Protein AF-A0A7V3AD44-F1 (afdb_monomer)

Foldseek 3Di:
DDDDDDDDPDPPDPPDPPVDPPQPDADDDDLDADDLVDFDWHDDPQKIKTWDWFPPPDPQIEIEIFIDGNNHGDPPPADAQAWEQDSNGIWGAHDDPPDRGYYHGTHPDHDPVDDHDHHDYDDD

pLDDT: mean 78.06, std 18.63, range [37.81, 94.5]

Mean predicted aligned error: 12.61 Å

Solvent-accessible surface area (backbone atoms only — not comparable to full-atom values): 7853 Å² total; per-residue (Å²): 131,90,80,82,86,83,89,81,84,81,78,81,75,80,76,78,83,73,83,72,82,73,78,76,81,74,79,79,98,58,81,54,69,79,59,83,92,46,68,47,72,48,61,57,91,57,38,37,38,35,36,45,61,34,58,74,98,46,99,54,34,15,36,37,24,45,50,27,44,76,87,38,71,61,64,88,81,61,48,60,25,17,29,33,73,48,88,59,43,56,31,15,25,56,38,79,79,85,57,68,50,48,77,25,30,42,31,80,62,64,57,86,95,50,72,80,43,55,82,45,77,72,88,130

Secondary structure (DSSP, 8-state):
---------------------PPPP----S-----TTS-EEEEETTEEEEEEEESTTSTT-EEEEEEEETTEES-TTPPTT-EEEETTEEEEE----SSSSEEEEEESS--TTS---PEEPPP-

Nearest PDB structures (foldseek):
  5nq6-assembly1_A  TM=5.069E-01  e=5.305E+00  Escherichia coli K-12
  5a8d-assembly1_A  TM=4.145E-01  e=8.665E+00  Acetivibrio thermocellus
  5ltw-assembly2_H  TM=2.105E-01  e=6.780E+00  Homo sapiens
  3l1f-assembly1_A-2  TM=2.598E-01  e=9.213E+00  Bos taurus
  3l1e-assembly1_A-2  TM=2.956E-01  e=9.796E+00  Bos taurus

Sequence (124 aa):
MRCAMPVAFFLLSFALCAEEPTPAKADNDAETKIDLAKEGAYTSGQWVYTVKITAAGTKSAGVVGSLTFANEPVHPDAGVNDWVSTPWGKLYYMGQVNVPWGRHGWMPEPKKNRPEGRQLDAPK

Radius of gyration: 22.93 Å; Cα contacts (8 Å, |Δi|>4): 207; chains: 1; bounding box: 35×80×55 Å

Structure (mmCIF, N/CA/C/O backbone):
data_AF-A0A7V3AD44-F1
#
_entry.id   AF-A0A7V3AD44-F1
#
loop_
_atom_site.group_PDB
_atom_site.id
_atom_site.type_symbol
_atom_site.label_atom_id
_atom_site.label_alt_id
_atom_site.label_comp_id
_at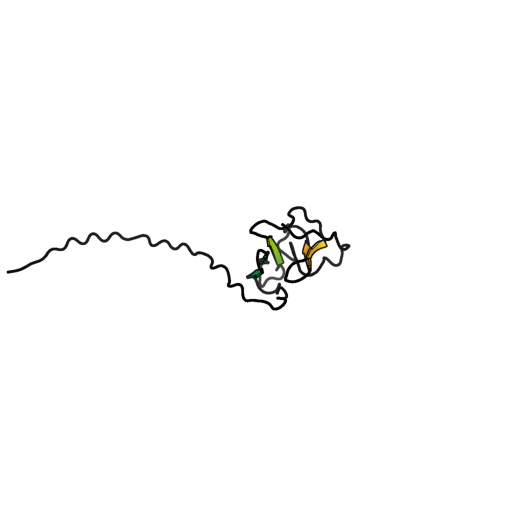om_site.label_as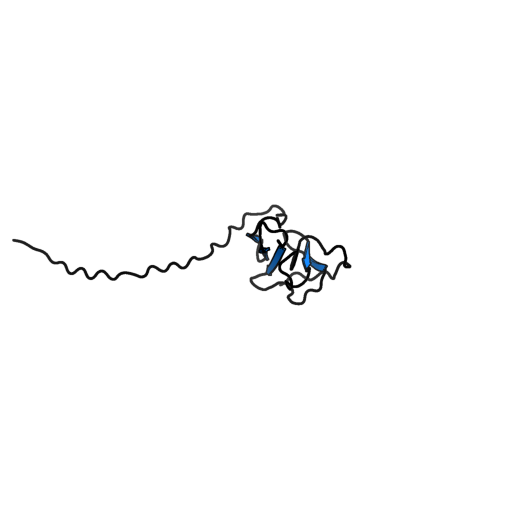ym_id
_atom_site.label_entity_id
_atom_site.label_seq_id
_atom_site.pdbx_PDB_ins_code
_atom_site.Cartn_x
_atom_site.Cartn_y
_atom_site.Cartn_z
_atom_site.occupancy
_atom_site.B_iso_or_equiv
_atom_site.auth_seq_id
_atom_site.auth_comp_id
_atom_site.auth_asym_id
_atom_site.auth_atom_id
_atom_site.pdbx_PDB_model_num
ATOM 1 N N . MET A 1 1 ? -15.517 64.569 40.184 1.00 38.72 1 MET A N 1
ATOM 2 C CA . MET A 1 1 ? -15.329 64.675 38.721 1.00 38.72 1 MET A CA 1
ATOM 3 C C . MET A 1 1 ? -14.042 63.948 38.365 1.00 38.72 1 MET A C 1
ATOM 5 O O . MET A 1 1 ? -13.052 64.339 38.953 1.00 38.72 1 MET A O 1
ATOM 9 N N . ARG A 1 2 ? -14.102 62.967 37.437 1.00 41.06 2 ARG A N 1
ATOM 10 C CA . ARG A 1 2 ? -13.070 62.596 36.428 1.00 41.06 2 ARG A CA 1
ATOM 11 C C . ARG A 1 2 ? -11.665 62.213 36.957 1.00 41.06 2 ARG A C 1
ATOM 13 O O . ARG A 1 2 ? -11.103 62.934 37.752 1.00 41.06 2 ARG A O 1
ATOM 20 N N . CYS A 1 3 ? -10.955 61.165 36.549 1.00 39.59 3 CYS A N 1
ATOM 21 C CA . CYS A 1 3 ? -11.026 60.166 35.480 1.00 39.59 3 CYS A CA 1
ATOM 22 C C . CYS A 1 3 ? -9.981 59.087 35.871 1.00 39.59 3 CYS A C 1
ATOM 24 O O . CYS A 1 3 ? -8.930 59.424 36.403 1.00 39.59 3 CYS A O 1
ATOM 26 N N . ALA A 1 4 ? -10.336 57.804 35.855 1.00 41.41 4 ALA A N 1
ATOM 27 C CA . ALA A 1 4 ? -9.996 56.842 34.798 1.00 41.41 4 ALA A CA 1
ATOM 28 C C . ALA A 1 4 ? -8.515 56.382 34.772 1.00 41.41 4 ALA A C 1
ATOM 30 O O . ALA A 1 4 ? -7.633 57.065 34.263 1.00 41.41 4 ALA A O 1
ATOM 31 N N . MET A 1 5 ? -8.307 55.161 35.281 1.00 46.25 5 MET A N 1
ATOM 32 C CA . MET A 1 5 ? -7.319 54.165 34.821 1.00 46.25 5 MET A CA 1
ATOM 33 C C . MET A 1 5 ? -7.364 54.021 33.276 1.00 46.25 5 MET A C 1
ATOM 35 O O . MET A 1 5 ? -8.438 54.246 32.710 1.00 46.25 5 MET A O 1
ATOM 39 N N . PRO A 1 6 ? -6.275 53.618 32.578 1.00 53.34 6 PRO A N 1
ATOM 40 C CA . PRO A 1 6 ? -5.947 52.187 32.541 1.00 53.34 6 PRO A CA 1
ATOM 41 C C . PRO A 1 6 ? -4.459 51.806 32.437 1.00 53.34 6 PRO A C 1
ATOM 43 O O . PRO A 1 6 ? -3.662 52.381 31.701 1.00 53.34 6 PRO A O 1
ATOM 46 N N . VAL A 1 7 ? -4.149 50.719 33.144 1.00 55.97 7 VAL A N 1
ATOM 47 C CA . VAL A 1 7 ? -3.050 49.792 32.874 1.00 55.97 7 VAL A CA 1
ATOM 48 C C . VAL A 1 7 ? -3.462 48.942 31.671 1.00 55.97 7 VAL A C 1
ATOM 50 O O . VAL A 1 7 ? -4.514 48.309 31.705 1.00 55.97 7 VAL A O 1
ATOM 53 N N . ALA A 1 8 ? -2.646 48.910 30.620 1.00 52.59 8 ALA A N 1
ATOM 54 C CA . ALA A 1 8 ? -2.809 47.981 29.505 1.00 52.59 8 ALA A CA 1
ATOM 55 C C . ALA A 1 8 ? -1.461 47.305 29.231 1.00 52.59 8 ALA A C 1
ATOM 57 O O . ALA A 1 8 ? -0.648 47.778 28.443 1.00 52.59 8 ALA A O 1
ATOM 58 N N . PHE A 1 9 ? -1.218 46.205 29.942 1.00 49.34 9 PHE A N 1
ATOM 59 C CA . PHE A 1 9 ? -0.121 45.280 29.681 1.00 49.34 9 PHE A CA 1
ATOM 60 C C . PHE A 1 9 ? -0.664 44.229 28.706 1.00 49.34 9 PHE A C 1
ATOM 62 O O . PHE A 1 9 ? -1.325 43.274 29.108 1.00 49.34 9 PHE A O 1
ATOM 69 N N . PHE A 1 10 ? -0.489 44.467 27.405 1.00 45.53 10 PHE A N 1
ATOM 70 C CA . PHE A 1 10 ? -0.884 43.512 26.372 1.00 45.53 10 PHE A CA 1
ATOM 71 C C . PHE A 1 10 ? 0.134 42.365 26.358 1.00 45.53 10 PHE A C 1
ATOM 73 O O . PHE A 1 10 ? 1.221 42.479 25.795 1.00 45.53 10 PHE A O 1
ATOM 80 N N . LEU A 1 11 ? -0.220 41.261 27.019 1.00 48.34 11 LEU A N 1
ATOM 81 C CA . LEU A 1 11 ? 0.409 39.962 26.806 1.00 48.34 11 LEU A CA 1
ATOM 82 C C . LEU A 1 11 ? 0.102 39.530 25.369 1.00 48.34 11 LEU A C 1
ATOM 84 O O . LEU A 1 11 ? -1.031 39.182 25.040 1.00 48.34 11 LEU A O 1
ATOM 88 N N . LEU A 1 12 ? 1.116 39.592 24.509 1.00 47.00 12 LEU A N 1
ATOM 89 C CA . LEU A 1 12 ? 1.059 39.074 23.151 1.00 47.00 12 LEU A CA 1
ATOM 90 C C . LEU A 1 12 ? 1.088 37.541 23.230 1.00 47.00 12 LEU A C 1
ATOM 92 O O . LEU A 1 12 ? 2.148 36.918 23.282 1.00 47.00 12 LEU A O 1
ATOM 96 N N . SER A 1 13 ? -0.100 36.945 23.318 1.00 47.47 13 SER A N 1
ATOM 97 C CA . SER A 1 13 ? -0.308 35.506 23.211 1.00 47.47 13 SER A CA 1
ATOM 98 C C . SER A 1 13 ? 0.264 34.998 21.889 1.00 47.47 13 SER A C 1
ATOM 100 O O . SER A 1 13 ? -0.223 35.341 20.813 1.00 47.47 13 SER A O 1
ATOM 102 N N . PHE A 1 14 ? 1.281 34.144 21.986 1.00 46.66 14 PHE A N 1
ATOM 103 C CA . PHE A 1 14 ? 1.672 33.223 20.927 1.00 46.66 14 PHE A CA 1
ATOM 104 C C . PHE A 1 14 ? 0.494 32.270 20.684 1.00 46.66 14 PHE A C 1
ATOM 106 O O . PHE A 1 14 ? 0.323 31.270 21.381 1.00 46.66 14 PHE A O 1
ATOM 113 N N . ALA A 1 15 ? -0.362 32.618 19.727 1.00 49.38 15 ALA A N 1
ATOM 114 C CA . ALA A 1 15 ? -1.359 31.706 19.196 1.00 49.38 15 ALA A CA 1
ATOM 115 C C . ALA A 1 15 ? -0.643 30.686 18.299 1.00 49.38 15 ALA A C 1
ATOM 117 O O . ALA A 1 15 ? -0.348 30.930 17.135 1.00 49.38 15 ALA A O 1
ATOM 118 N N . LEU A 1 16 ? -0.281 29.579 18.940 1.00 52.38 16 LEU A N 1
ATOM 119 C CA . LEU A 1 16 ? -0.255 28.210 18.441 1.00 52.38 16 LEU A CA 1
ATOM 120 C C . LEU A 1 16 ? -0.880 28.026 17.035 1.00 52.38 16 LEU A C 1
ATOM 122 O O . LEU A 1 16 ? -2.080 27.801 16.915 1.00 52.38 16 LEU A O 1
ATOM 126 N N . CYS A 1 17 ? -0.068 28.047 15.974 1.00 37.81 17 CYS A N 1
ATOM 127 C CA . CYS A 1 17 ? -0.435 27.416 14.702 1.00 37.81 17 CYS A CA 1
ATOM 128 C C . CYS A 1 17 ? 0.028 25.957 14.747 1.00 37.81 17 CYS A C 1
ATOM 130 O O . CYS A 1 17 ? 1.052 25.594 14.172 1.00 37.81 17 CYS A O 1
ATOM 132 N N . ALA A 1 18 ? -0.699 25.129 15.496 1.00 50.00 18 ALA A N 1
ATOM 133 C CA . ALA A 1 18 ? -0.702 23.699 15.241 1.00 50.00 18 ALA A CA 1
ATOM 134 C C . ALA A 1 18 ? -1.635 23.488 14.044 1.00 50.00 18 ALA A C 1
ATOM 136 O O . ALA A 1 18 ? -2.854 23.552 14.177 1.00 50.00 18 ALA A O 1
ATOM 137 N N . GLU A 1 19 ? -1.058 23.330 12.857 1.00 49.53 19 GLU A N 1
ATOM 138 C CA . GLU A 1 19 ? -1.786 22.861 11.684 1.00 49.53 19 GLU A CA 1
ATOM 139 C C . GLU A 1 19 ? -2.079 21.375 11.920 1.00 49.53 19 GLU A C 1
ATOM 141 O O . GLU A 1 19 ? -1.264 20.507 11.622 1.00 49.53 19 GLU A O 1
ATOM 146 N N . GLU A 1 20 ? -3.194 21.089 12.593 1.00 49.47 20 GLU A N 1
ATOM 147 C CA . GLU A 1 20 ? -3.711 19.733 12.734 1.00 49.47 20 GLU A CA 1
ATOM 148 C C . GLU A 1 20 ? -4.171 19.277 11.341 1.00 49.47 20 GLU A C 1
ATOM 150 O O . GLU A 1 20 ? -5.135 19.843 10.810 1.00 49.47 20 GLU A O 1
ATOM 155 N N . PRO A 1 21 ? -3.505 18.293 10.700 1.00 53.66 21 PRO A N 1
ATOM 156 C CA . PRO A 1 21 ? -3.997 17.748 9.449 1.00 53.66 21 PRO A CA 1
ATOM 157 C C . PRO A 1 21 ? -5.353 17.112 9.740 1.00 53.66 21 PRO A C 1
ATOM 159 O O . PRO A 1 21 ? -5.455 16.085 10.410 1.00 53.66 21 PRO A O 1
ATOM 162 N N . THR A 1 22 ? -6.407 17.773 9.272 1.00 49.28 22 THR A N 1
ATOM 163 C CA . THR A 1 22 ? -7.783 17.312 9.403 1.00 49.28 22 THR A CA 1
ATOM 164 C C . THR A 1 22 ? -7.867 15.910 8.794 1.00 49.28 22 THR A C 1
ATOM 166 O O . THR A 1 22 ? -7.568 15.766 7.604 1.00 49.28 22 THR A O 1
ATOM 169 N N . PRO A 1 23 ? -8.232 14.859 9.553 1.00 47.69 23 PRO A N 1
ATOM 170 C CA . PRO A 1 23 ? -8.443 13.552 8.958 1.00 47.69 23 PRO A CA 1
ATOM 171 C C . PRO A 1 23 ? -9.612 13.684 7.985 1.00 47.69 23 PRO A C 1
ATOM 173 O O . PRO A 1 23 ? -10.727 14.050 8.364 1.00 47.69 23 PRO A O 1
ATOM 176 N N . ALA A 1 24 ? -9.309 13.463 6.707 1.00 49.97 24 ALA A N 1
ATOM 177 C CA . ALA A 1 24 ? -10.272 13.495 5.626 1.00 49.97 24 ALA A CA 1
ATOM 178 C C . ALA A 1 24 ? -11.482 12.622 5.984 1.00 49.97 24 ALA A C 1
ATOM 180 O O . ALA A 1 24 ? -11.365 11.468 6.401 1.00 49.97 24 ALA A O 1
ATOM 181 N N . LYS A 1 25 ? -12.641 13.256 5.852 1.00 42.41 25 LYS A N 1
ATOM 182 C CA . LYS A 1 25 ? -13.981 12.758 6.120 1.00 42.41 25 LYS A CA 1
ATOM 183 C C . LYS A 1 25 ? -14.211 11.417 5.410 1.00 42.41 25 LYS A C 1
ATOM 185 O O . LYS A 1 25 ? -14.092 11.329 4.192 1.00 42.41 25 LYS A O 1
ATOM 190 N N . ALA A 1 26 ? -14.512 10.387 6.197 1.00 54.53 26 ALA A N 1
ATOM 191 C CA . ALA A 1 26 ? -14.933 9.077 5.721 1.00 54.53 26 ALA A CA 1
ATOM 192 C C . ALA A 1 26 ? -16.399 9.161 5.267 1.00 54.53 26 ALA A C 1
ATOM 194 O O . ALA A 1 26 ? -17.305 9.202 6.101 1.00 54.53 26 ALA A O 1
ATOM 195 N N . ASP A 1 27 ? -16.629 9.214 3.956 1.00 42.72 27 ASP A N 1
ATOM 196 C CA . ASP A 1 27 ? -17.964 9.172 3.364 1.00 42.72 27 ASP A CA 1
ATOM 197 C C . ASP A 1 27 ? -18.268 7.742 2.846 1.00 42.72 27 ASP A C 1
ATOM 199 O O . ASP A 1 27 ? -17.644 7.251 1.911 1.00 42.72 27 ASP A O 1
ATOM 203 N N . ASN A 1 28 ? -19.213 7.101 3.541 1.00 43.16 28 ASN A N 1
ATOM 204 C CA . ASN A 1 28 ? -19.970 5.849 3.345 1.00 43.16 28 ASN A CA 1
ATOM 205 C C . ASN A 1 28 ? -19.958 5.081 1.990 1.00 43.16 28 ASN A C 1
ATOM 207 O O . ASN A 1 28 ? -20.239 5.628 0.927 1.00 43.16 28 ASN A O 1
ATOM 211 N N . ASP A 1 29 ? -19.818 3.751 2.126 1.00 45.00 29 ASP A N 1
ATOM 212 C CA . ASP A 1 29 ? -20.591 2.650 1.499 1.00 45.00 29 ASP A CA 1
ATOM 213 C C . ASP A 1 29 ? -20.951 2.689 0.000 1.00 45.00 29 ASP A C 1
ATOM 215 O O . ASP A 1 29 ? -22.076 2.408 -0.415 1.00 45.00 29 ASP A O 1
ATOM 219 N N . ALA A 1 30 ? -19.951 2.888 -0.84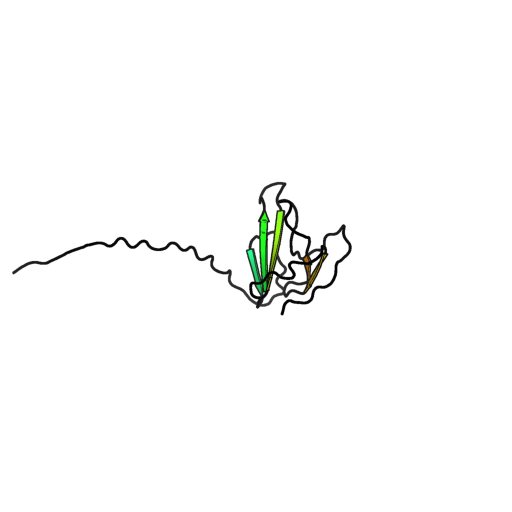6 1.00 43.72 30 ALA A N 1
ATOM 220 C CA . ALA A 1 30 ? -19.908 2.261 -2.164 1.00 43.72 30 ALA A CA 1
ATOM 221 C C . ALA A 1 30 ? -18.487 1.752 -2.340 1.00 43.72 30 ALA A C 1
ATOM 223 O O . ALA A 1 30 ? -17.584 2.554 -2.136 1.00 43.72 30 ALA A O 1
ATOM 224 N N . GLU A 1 31 ? -18.297 0.466 -2.657 1.00 52.84 31 GLU A N 1
ATOM 225 C CA . GLU A 1 31 ? -17.015 -0.214 -2.923 1.00 52.84 31 GLU A CA 1
ATOM 226 C C . GLU A 1 31 ? -16.005 0.751 -3.573 1.00 52.84 31 GLU A C 1
ATOM 228 O O . GLU A 1 31 ? -15.989 0.961 -4.790 1.00 52.84 31 GLU A O 1
ATOM 233 N N . THR A 1 32 ? -15.253 1.476 -2.735 1.00 63.81 32 THR A N 1
ATOM 234 C CA . THR A 1 32 ? -14.634 2.727 -3.178 1.00 63.81 32 THR A CA 1
ATOM 235 C C . THR A 1 32 ? -13.337 2.333 -3.832 1.00 63.81 32 THR A C 1
ATOM 237 O O . THR A 1 32 ? -12.321 2.145 -3.170 1.00 63.81 32 THR A O 1
ATOM 240 N N . LYS A 1 33 ? -13.379 2.103 -5.142 1.00 80.25 33 LYS A N 1
ATOM 241 C CA . LYS A 1 33 ? -12.184 1.730 -5.885 1.00 80.25 33 LYS A CA 1
ATOM 242 C C . LYS A 1 33 ? -11.104 2.785 -5.639 1.00 80.25 33 LYS A C 1
ATOM 244 O O . LYS A 1 33 ? -11.296 3.957 -5.953 1.00 80.25 33 LYS A O 1
ATOM 249 N N . ILE A 1 34 ? -9.978 2.349 -5.084 1.00 86.62 34 ILE A N 1
ATOM 250 C CA . ILE A 1 34 ? -8.820 3.200 -4.807 1.00 86.62 34 ILE A CA 1
ATOM 251 C C . ILE A 1 34 ? -8.344 3.862 -6.108 1.00 86.62 34 ILE A C 1
ATOM 253 O O . ILE A 1 34 ? -8.017 3.174 -7.081 1.00 86.62 34 ILE A O 1
ATOM 257 N N . ASP A 1 35 ? -8.270 5.194 -6.110 1.00 87.19 35 ASP A N 1
ATOM 258 C CA . ASP A 1 35 ? -7.703 5.980 -7.206 1.00 87.19 35 ASP A CA 1
ATOM 259 C C . ASP A 1 35 ? -6.225 6.283 -6.916 1.00 87.19 35 ASP A C 1
ATOM 261 O O . ASP A 1 35 ? -5.880 7.120 -6.084 1.00 87.19 35 ASP A O 1
ATOM 265 N N . LEU A 1 36 ? -5.329 5.580 -7.612 1.00 85.88 36 LEU A N 1
ATOM 266 C CA . LEU A 1 36 ? -3.879 5.750 -7.473 1.00 85.88 36 LEU A CA 1
ATOM 267 C C . LEU A 1 36 ? -3.348 7.037 -8.127 1.00 85.88 36 LEU A C 1
ATOM 269 O O . LEU A 1 36 ? -2.178 7.366 -7.941 1.00 85.88 36 LEU A O 1
ATOM 273 N N . ALA A 1 37 ? -4.159 7.734 -8.931 1.00 85.06 37 ALA A N 1
ATOM 274 C CA . ALA A 1 37 ? -3.767 8.993 -9.564 1.00 85.06 37 ALA A CA 1
ATOM 275 C C . ALA A 1 37 ? -3.949 10.200 -8.633 1.00 85.06 37 ALA A C 1
ATOM 277 O O . ALA A 1 37 ? -3.496 11.298 -8.960 1.00 85.06 37 ALA A O 1
ATOM 278 N N . LYS A 1 38 ? -4.603 10.004 -7.484 1.00 85.19 38 LYS A N 1
ATOM 279 C CA . LYS A 1 38 ? -4.847 11.037 -6.482 1.00 85.19 38 LYS A CA 1
ATOM 280 C C . LYS A 1 38 ? -4.150 10.668 -5.185 1.00 85.19 38 LYS A C 1
ATOM 282 O O . LYS A 1 38 ? -4.399 9.610 -4.612 1.00 85.19 38 LYS A O 1
ATOM 287 N N . GLU A 1 39 ? -3.285 11.562 -4.723 1.00 88.50 39 GLU A N 1
ATOM 288 C CA . GLU A 1 39 ? -2.753 11.483 -3.367 1.00 88.50 39 GLU A CA 1
ATOM 289 C C . GLU A 1 39 ? -3.879 11.683 -2.356 1.00 88.50 39 GLU A C 1
ATOM 291 O O . GLU A 1 39 ? -4.763 12.519 -2.556 1.00 88.50 39 GLU A O 1
ATOM 296 N N . GLY A 1 40 ? -3.844 10.921 -1.268 1.00 90.62 40 GLY A N 1
ATOM 297 C CA . GLY A 1 40 ? -4.865 11.006 -0.233 1.00 90.62 40 GLY A CA 1
ATOM 298 C C . GLY A 1 40 ? -4.937 9.767 0.644 1.00 90.62 40 GLY A C 1
ATOM 299 O O . GLY A 1 40 ? -4.273 8.763 0.391 1.00 90.62 40 GLY A O 1
ATOM 300 N N . ALA A 1 41 ? -5.757 9.856 1.686 1.00 91.06 41 ALA A N 1
ATOM 301 C CA . ALA A 1 41 ? -6.086 8.737 2.554 1.00 91.06 41 ALA A CA 1
ATOM 302 C C . ALA A 1 41 ? -7.519 8.267 2.276 1.00 91.06 41 ALA A C 1
ATOM 304 O O . ALA A 1 41 ? -8.448 9.070 2.235 1.00 91.06 41 ALA A O 1
ATOM 305 N N . TYR A 1 42 ? -7.676 6.961 2.108 1.00 91.25 42 TYR A N 1
ATOM 306 C CA . TYR A 1 42 ? -8.936 6.246 1.991 1.00 91.25 42 TYR A CA 1
ATOM 307 C C . TYR A 1 42 ? -9.179 5.544 3.321 1.00 91.25 42 TYR A C 1
ATOM 309 O O . TYR A 1 42 ? -8.330 4.787 3.790 1.00 91.25 42 TYR A O 1
ATOM 317 N N . THR A 1 43 ? -10.318 5.804 3.951 1.00 91.81 43 THR A N 1
ATOM 318 C CA . THR A 1 43 ? -10.651 5.262 5.272 1.00 91.81 43 THR A CA 1
ATOM 319 C C . THR A 1 43 ? -11.922 4.426 5.188 1.00 91.81 43 THR A C 1
ATOM 321 O O . THR A 1 43 ? -12.866 4.768 4.480 1.00 91.81 43 THR A O 1
ATOM 324 N N . SER A 1 44 ? -11.921 3.267 5.845 1.00 89.06 44 SER A N 1
ATOM 325 C CA . SER A 1 44 ? -13.076 2.366 5.894 1.00 89.06 44 SER A CA 1
ATOM 326 C C . SER A 1 44 ? -13.034 1.552 7.185 1.00 89.06 44 SER A C 1
ATOM 328 O O . SER A 1 44 ? -12.204 0.658 7.357 1.00 89.06 44 SER A O 1
ATOM 330 N N . GLY A 1 45 ? -13.903 1.893 8.139 1.00 90.12 45 GLY A N 1
ATOM 331 C CA . GLY A 1 45 ? -13.838 1.335 9.490 1.00 90.12 45 GLY A CA 1
ATOM 332 C C . GLY A 1 45 ? -12.479 1.615 10.143 1.00 90.12 45 GLY A C 1
ATOM 333 O O . GLY A 1 45 ? -12.080 2.767 10.279 1.00 90.12 45 GLY A O 1
ATOM 334 N N . GLN A 1 46 ? -11.764 0.557 10.532 1.00 91.56 46 GLN A N 1
ATOM 335 C CA . GLN A 1 46 ? -10.409 0.643 11.099 1.00 91.56 46 GLN A CA 1
ATOM 336 C C . GLN A 1 46 ? -9.297 0.625 10.039 1.00 91.56 46 GLN A C 1
ATOM 338 O O . GLN A 1 46 ? -8.128 0.792 10.387 1.00 91.56 46 GLN A O 1
ATOM 343 N N . TRP A 1 47 ? -9.634 0.411 8.766 1.00 92.81 47 TRP A N 1
ATOM 344 C CA . TRP A 1 47 ? -8.671 0.425 7.672 1.00 92.81 47 TRP A CA 1
ATOM 345 C C . TRP A 1 47 ? -8.370 1.852 7.234 1.00 92.81 47 TRP A C 1
ATOM 347 O O . TRP A 1 47 ? -9.281 2.651 7.005 1.00 92.81 47 TRP A O 1
ATOM 357 N N . VAL A 1 48 ? -7.088 2.140 7.034 1.00 93.62 48 VAL A N 1
ATOM 358 C CA . VAL A 1 48 ? -6.608 3.378 6.425 1.00 93.62 48 VAL A CA 1
ATOM 359 C C . VAL A 1 48 ? -5.608 3.017 5.334 1.00 93.62 48 VAL A C 1
ATOM 361 O O . VAL A 1 48 ? -4.593 2.369 5.578 1.00 93.62 48 VAL A O 1
ATOM 364 N N . TYR A 1 49 ? -5.899 3.432 4.110 1.00 93.94 49 TYR A N 1
ATOM 365 C CA . TYR A 1 49 ? -5.018 3.272 2.967 1.00 93.94 49 TYR A CA 1
ATOM 366 C C . TYR A 1 49 ? -4.573 4.641 2.461 1.00 93.94 49 TYR A C 1
ATOM 368 O O . TYR A 1 49 ? -5.395 5.446 2.042 1.00 93.94 49 TYR A O 1
ATOM 376 N N . THR A 1 50 ? -3.275 4.913 2.473 1.00 93.25 50 THR A N 1
ATOM 377 C CA . THR A 1 50 ? -2.711 6.204 2.070 1.00 93.25 50 THR A CA 1
ATOM 378 C C . THR A 1 50 ? -1.946 6.063 0.765 1.00 93.25 50 THR A C 1
ATOM 380 O O . THR A 1 50 ? -1.008 5.272 0.670 1.00 93.25 50 THR A O 1
ATOM 383 N N . VAL A 1 51 ? -2.308 6.875 -0.225 1.00 93.12 51 VAL A N 1
ATOM 384 C CA . VAL A 1 51 ? -1.599 7.022 -1.497 1.00 93.12 51 VAL A CA 1
ATOM 385 C C . VAL A 1 51 ? -0.713 8.255 -1.435 1.00 93.12 51 VAL A C 1
ATOM 387 O O . VAL A 1 51 ? -1.188 9.364 -1.189 1.00 93.12 51 VAL A O 1
ATOM 390 N N . LYS A 1 52 ? 0.573 8.062 -1.718 1.00 91.19 52 LYS A N 1
ATOM 391 C CA . LYS A 1 52 ? 1.559 9.127 -1.888 1.00 91.19 52 LYS A CA 1
ATOM 392 C C . LYS A 1 52 ? 2.189 9.024 -3.271 1.00 91.19 52 LYS A C 1
ATOM 394 O O . LYS A 1 52 ? 2.688 7.965 -3.641 1.00 91.19 52 LYS A O 1
ATOM 399 N N . ILE A 1 53 ? 2.203 10.113 -4.022 1.00 89.88 53 ILE A N 1
ATOM 400 C CA . ILE A 1 53 ? 2.831 10.222 -5.334 1.00 89.88 53 ILE A CA 1
ATOM 401 C C . ILE A 1 53 ? 4.184 10.913 -5.155 1.00 89.88 53 ILE A C 1
ATOM 403 O O . ILE A 1 53 ? 4.314 12.047 -4.706 1.00 89.88 53 ILE A O 1
ATOM 407 N N . THR A 1 54 ? 5.252 10.221 -5.515 1.00 87.38 54 THR A N 1
ATOM 408 C CA . THR A 1 54 ? 6.602 10.781 -5.500 1.00 87.38 54 THR A CA 1
ATOM 409 C C . THR A 1 54 ? 6.886 11.481 -6.824 1.00 87.38 54 THR A C 1
ATOM 411 O O . THR A 1 54 ? 6.539 10.969 -7.883 1.00 87.38 54 THR A O 1
ATOM 414 N N . ALA A 1 55 ? 7.540 12.649 -6.776 1.00 82.31 55 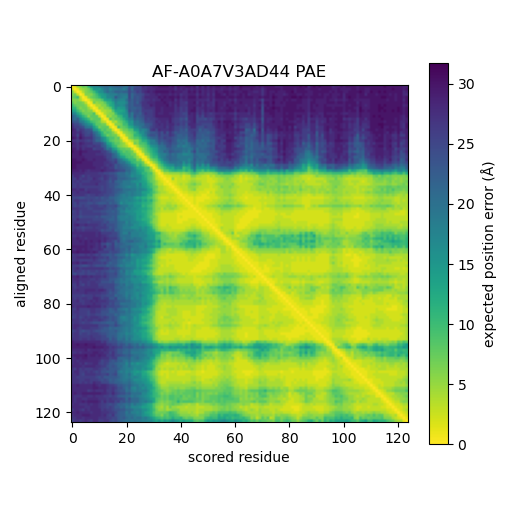ALA A N 1
ATOM 415 C CA . ALA A 1 55 ? 7.983 13.402 -7.958 1.00 82.31 55 ALA A CA 1
ATOM 416 C C . ALA A 1 55 ? 6.880 13.635 -9.018 1.00 82.31 55 ALA A C 1
ATOM 418 O O . ALA A 1 55 ? 7.102 13.432 -10.220 1.00 82.31 55 ALA A O 1
ATOM 419 N N . ALA A 1 56 ? 5.691 14.056 -8.565 1.00 82.06 56 ALA A N 1
ATOM 420 C CA . ALA A 1 56 ? 4.545 14.359 -9.420 1.00 82.06 56 ALA A CA 1
ATOM 421 C C . ALA A 1 56 ? 4.918 15.325 -10.565 1.00 82.06 56 ALA A C 1
ATOM 423 O O . ALA A 1 56 ? 5.683 16.270 -10.381 1.00 82.06 56 ALA A O 1
ATOM 424 N N . GLY A 1 57 ? 4.398 15.066 -11.768 1.00 80.75 57 GLY A N 1
ATOM 425 C CA . GLY A 1 57 ? 4.687 15.872 -12.963 1.00 80.75 57 GLY A CA 1
ATOM 426 C C . GLY A 1 57 ? 6.026 15.568 -13.646 1.00 80.75 57 GLY A C 1
ATOM 427 O O . GLY A 1 57 ? 6.366 16.215 -14.635 1.00 80.75 57 GLY A O 1
ATOM 428 N N . THR A 1 58 ? 6.781 14.573 -13.170 1.00 85.00 58 THR A N 1
ATOM 429 C CA . THR A 1 58 ? 8.045 14.152 -13.791 1.00 85.00 58 THR A CA 1
ATOM 430 C C . THR A 1 58 ? 7.958 12.748 -14.392 1.00 85.00 58 THR A C 1
ATOM 432 O O . THR A 1 58 ? 7.137 11.921 -14.005 1.00 85.00 58 THR A O 1
ATOM 435 N N . LYS A 1 59 ? 8.872 12.443 -15.317 1.00 78.69 59 LYS A N 1
ATOM 436 C CA . LYS A 1 59 ? 9.063 11.096 -15.897 1.00 78.69 59 LYS A CA 1
ATOM 437 C C . LYS A 1 59 ? 9.505 10.043 -14.868 1.00 78.69 59 LYS A C 1
ATOM 439 O O . LYS A 1 59 ? 9.420 8.854 -15.150 1.00 78.69 59 LYS A O 1
ATOM 444 N N . SER A 1 60 ? 9.942 10.483 -13.689 1.00 82.62 60 SER A N 1
ATOM 445 C CA . SER A 1 60 ? 10.335 9.629 -12.566 1.00 82.62 60 SER A CA 1
ATOM 446 C C . SER A 1 60 ? 9.257 9.568 -11.484 1.00 82.62 60 SER A C 1
ATOM 448 O O . SER A 1 60 ? 9.569 9.216 -10.347 1.00 82.62 60 SER A O 1
ATOM 450 N N . ALA A 1 61 ? 8.011 9.928 -11.814 1.00 85.81 61 ALA A N 1
ATOM 451 C CA . ALA A 1 61 ? 6.916 9.851 -10.865 1.00 85.81 61 ALA A CA 1
ATOM 452 C C . ALA A 1 61 ? 6.727 8.411 -10.358 1.00 85.81 61 ALA A C 1
ATOM 454 O O . ALA A 1 61 ? 6.828 7.433 -11.110 1.00 85.81 61 ALA A O 1
ATOM 455 N N . GLY A 1 62 ? 6.460 8.284 -9.066 1.00 89.12 62 GLY A N 1
ATOM 456 C CA . GLY A 1 62 ? 6.135 7.022 -8.421 1.00 89.12 62 GLY A CA 1
ATOM 457 C C . GLY A 1 62 ? 4.857 7.136 -7.612 1.00 89.12 62 GLY A C 1
ATOM 458 O O . GLY A 1 62 ? 4.383 8.229 -7.326 1.00 89.12 62 GLY A O 1
ATOM 459 N N . VAL A 1 63 ? 4.284 5.993 -7.264 1.00 91.69 63 VAL A N 1
ATOM 460 C CA . VAL A 1 63 ? 3.122 5.887 -6.387 1.00 91.69 63 VAL A CA 1
ATOM 461 C C . VAL A 1 63 ? 3.476 4.904 -5.284 1.00 91.69 63 VAL A C 1
ATOM 463 O O . VAL A 1 63 ? 3.964 3.803 -5.547 1.00 91.69 63 VAL A O 1
ATOM 466 N N . VAL A 1 64 ? 3.231 5.301 -4.047 1.00 92.50 64 VAL A N 1
ATOM 467 C CA . VAL A 1 64 ? 3.480 4.519 -2.843 1.00 92.50 64 VAL A CA 1
ATOM 468 C C . VAL A 1 64 ? 2.156 4.367 -2.114 1.00 92.50 64 VAL A C 1
ATOM 470 O O . VAL A 1 64 ? 1.538 5.361 -1.740 1.00 92.50 64 VAL A O 1
ATOM 473 N N . GLY A 1 65 ? 1.727 3.120 -1.939 1.00 92.62 65 GLY A N 1
ATOM 474 C CA . GLY A 1 65 ? 0.547 2.777 -1.158 1.00 92.62 65 GLY A CA 1
ATOM 475 C C . GLY A 1 65 ? 0.940 2.255 0.218 1.00 92.62 65 GLY A C 1
ATOM 476 O O . GLY A 1 65 ? 1.670 1.269 0.326 1.00 92.62 65 GLY A O 1
ATOM 477 N N . SER A 1 66 ? 0.437 2.889 1.266 1.00 92.88 66 SER A N 1
ATOM 478 C CA . SER A 1 66 ? 0.606 2.450 2.651 1.00 92.88 66 SER A CA 1
ATOM 479 C C . SER A 1 66 ? -0.731 1.969 3.189 1.00 92.88 66 SER A C 1
ATOM 481 O O . SER A 1 66 ? -1.732 2.652 3.018 1.00 92.88 66 SER A O 1
ATOM 483 N N . LEU A 1 67 ? -0.751 0.814 3.848 1.00 93.25 67 LEU A N 1
ATOM 484 C CA . LEU A 1 67 ? -1.957 0.242 4.436 1.00 93.25 67 LEU A CA 1
ATOM 485 C C . LEU A 1 67 ? -1.745 0.079 5.935 1.00 93.25 67 LEU A C 1
ATOM 487 O O . LEU A 1 67 ? -0.787 -0.571 6.363 1.00 93.25 67 LEU A O 1
ATOM 491 N N . THR A 1 68 ? -2.638 0.667 6.716 1.00 93.44 68 THR A N 1
ATOM 492 C CA . THR A 1 68 ? -2.691 0.500 8.161 1.00 93.44 68 THR A CA 1
ATOM 493 C C . THR A 1 68 ? -4.077 0.025 8.584 1.00 93.44 68 THR A C 1
ATOM 495 O O . THR A 1 68 ? -5.088 0.299 7.933 1.00 93.44 68 THR A O 1
ATOM 498 N N . PHE A 1 69 ? -4.119 -0.724 9.676 1.00 93.12 69 PHE A N 1
ATOM 499 C CA . PHE A 1 69 ? -5.340 -1.161 10.331 1.00 93.12 69 PHE A CA 1
ATOM 500 C C . PHE A 1 69 ? -5.235 -0.815 11.808 1.00 93.12 69 PHE A C 1
ATOM 502 O O . PHE A 1 69 ? -4.221 -1.106 12.431 1.00 93.12 69 PHE A O 1
ATOM 509 N N . ALA A 1 70 ? -6.242 -0.135 12.356 1.00 91.00 70 ALA A N 1
ATOM 510 C CA . ALA A 1 70 ? -6.230 0.340 13.742 1.00 91.00 70 ALA A CA 1
ATOM 511 C C . ALA A 1 70 ? -4.963 1.155 14.113 1.00 91.00 70 ALA A C 1
ATOM 513 O O . ALA A 1 70 ? -4.518 1.138 15.255 1.00 91.00 70 ALA A O 1
ATOM 514 N N . ASN A 1 71 ? -4.419 1.915 13.148 1.00 89.00 71 ASN A N 1
ATOM 515 C CA . ASN A 1 71 ? -3.156 2.675 13.221 1.00 89.00 71 ASN A CA 1
ATOM 516 C C . ASN A 1 71 ? -1.859 1.847 13.222 1.00 89.00 71 ASN A C 1
ATOM 518 O O . ASN A 1 71 ? -0.780 2.424 13.352 1.00 89.00 71 ASN A O 1
ATOM 522 N N . GLU A 1 72 ? -1.928 0.538 12.993 1.00 91.38 72 GLU A N 1
ATOM 523 C CA . GLU A 1 72 ? -0.753 -0.323 12.851 1.00 91.38 72 GLU A CA 1
ATOM 524 C C . GLU A 1 72 ? -0.506 -0.705 11.385 1.00 91.38 72 GLU A C 1
ATOM 526 O O . GLU A 1 72 ? -1.460 -0.895 10.626 1.00 91.38 72 GLU A O 1
ATOM 531 N N . PRO A 1 73 ? 0.760 -0.800 10.936 1.00 90.38 73 PRO A N 1
ATOM 532 C CA . PRO A 1 73 ? 1.074 -1.230 9.579 1.00 90.38 73 PRO A CA 1
ATOM 533 C C . PRO A 1 73 ? 0.637 -2.678 9.359 1.00 90.38 73 PRO A C 1
ATOM 535 O O . PRO A 1 73 ? 0.988 -3.576 10.121 1.00 90.38 73 PRO A O 1
ATOM 538 N N . VAL A 1 74 ? -0.100 -2.909 8.276 1.00 89.69 74 VAL A N 1
ATOM 539 C CA . VAL A 1 74 ? -0.568 -4.251 7.925 1.00 89.69 74 VAL A CA 1
ATOM 540 C C . VAL A 1 74 ? 0.599 -5.063 7.375 1.00 89.69 74 VAL A C 1
ATOM 542 O O . VAL A 1 74 ? 1.215 -4.634 6.400 1.00 89.69 74 VAL A O 1
ATOM 545 N N . HIS A 1 75 ? 0.876 -6.216 8.000 1.00 85.88 75 HIS A N 1
ATOM 546 C CA . HIS A 1 75 ? 1.891 -7.210 7.604 1.00 85.88 75 HIS A CA 1
ATOM 547 C C . HIS A 1 75 ? 3.220 -6.580 7.154 1.00 85.88 75 HIS A C 1
ATOM 549 O O . HIS A 1 75 ? 3.518 -6.538 5.957 1.00 85.88 75 HIS A O 1
ATOM 555 N N . PRO A 1 76 ? 4.039 -6.059 8.089 1.00 82.75 76 PRO A N 1
ATOM 556 C CA . PRO A 1 76 ? 5.325 -5.441 7.753 1.00 82.75 76 PRO A CA 1
ATOM 557 C C . PRO A 1 76 ? 6.327 -6.422 7.117 1.00 82.75 76 PRO A C 1
ATOM 559 O O . PRO A 1 76 ? 7.295 -5.990 6.493 1.00 82.75 76 PRO A O 1
ATOM 562 N N . ASP A 1 77 ? 6.094 -7.724 7.267 1.00 86.00 77 ASP A N 1
ATOM 563 C CA . ASP A 1 77 ? 6.857 -8.846 6.725 1.00 86.00 77 ASP A CA 1
ATOM 564 C C . ASP A 1 77 ? 6.280 -9.414 5.414 1.00 86.00 77 ASP A C 1
ATOM 566 O O . ASP A 1 77 ? 6.768 -10.435 4.925 1.00 86.00 77 ASP A O 1
ATOM 570 N N . ALA A 1 78 ? 5.276 -8.755 4.821 1.00 89.81 78 ALA A N 1
ATOM 571 C CA . ALA A 1 78 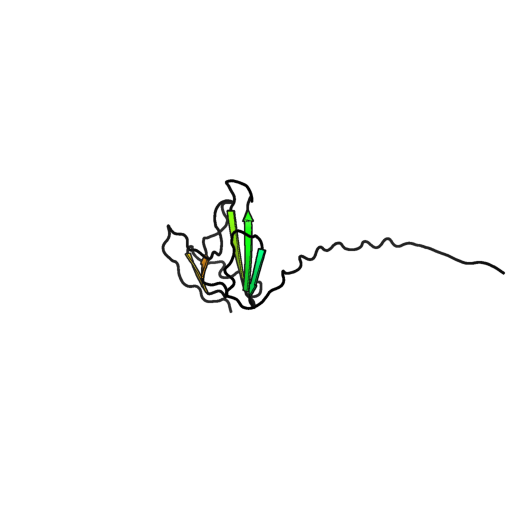? 4.654 -9.192 3.575 1.00 89.81 78 ALA A CA 1
ATOM 572 C C . ALA A 1 78 ? 5.679 -9.399 2.443 1.00 89.81 78 ALA A C 1
ATOM 574 O O . ALA A 1 78 ? 6.554 -8.567 2.173 1.00 89.81 78 ALA A O 1
ATOM 575 N N . GLY A 1 79 ? 5.539 -10.516 1.732 1.00 91.00 79 GLY A N 1
ATOM 576 C CA . GLY A 1 79 ? 6.290 -10.825 0.525 1.00 91.00 79 GLY A CA 1
ATOM 577 C C . GLY A 1 79 ? 5.742 -10.103 -0.706 1.00 91.00 79 GLY A C 1
ATOM 578 O O . GLY A 1 79 ? 4.611 -9.622 -0.745 1.00 91.00 79 GLY A O 1
ATOM 579 N N . VAL A 1 80 ? 6.552 -10.024 -1.764 1.00 91.50 80 VAL A N 1
ATOM 580 C CA . VAL A 1 80 ? 6.102 -9.448 -3.043 1.00 91.50 80 VAL A CA 1
ATOM 581 C C . VAL A 1 80 ? 4.953 -10.282 -3.617 1.00 91.50 80 VAL A C 1
ATOM 583 O O . VAL A 1 80 ? 5.096 -11.489 -3.779 1.00 91.50 80 VAL A O 1
ATOM 586 N N . ASN A 1 81 ? 3.878 -9.603 -4.015 1.00 92.62 81 ASN A N 1
ATOM 587 C CA . ASN A 1 81 ? 2.589 -10.127 -4.467 1.00 92.62 81 ASN A CA 1
ATOM 588 C C . ASN A 1 81 ? 1.763 -10.866 -3.406 1.00 92.62 81 ASN A C 1
ATOM 590 O O . ASN A 1 81 ? 0.709 -11.399 -3.762 1.00 92.62 81 ASN A O 1
ATOM 594 N N . ASP A 1 82 ? 2.176 -10.874 -2.137 1.00 94.38 82 ASP A N 1
ATOM 595 C CA . ASP A 1 82 ? 1.268 -11.274 -1.063 1.00 94.38 82 ASP A CA 1
ATOM 596 C C . ASP A 1 82 ? 0.115 -10.281 -0.999 1.00 94.38 82 ASP A C 1
ATOM 598 O O . ASP A 1 82 ? 0.292 -9.099 -1.299 1.00 94.38 82 ASP A O 1
ATOM 602 N N . TRP A 1 83 ? -1.078 -10.746 -0.654 1.00 94.06 83 TRP A N 1
ATOM 603 C CA . TRP A 1 83 ? -2.263 -9.908 -0.748 1.00 94.06 83 TRP A CA 1
ATOM 604 C C . TRP A 1 83 ? -3.189 -10.050 0.435 1.00 94.06 83 TRP A C 1
ATOM 606 O O . TRP A 1 83 ? -3.328 -11.121 1.009 1.00 94.06 83 TRP A O 1
ATOM 616 N N . VAL A 1 84 ? -3.866 -8.959 0.767 1.00 94.12 84 VAL A N 1
ATOM 617 C CA . VAL A 1 84 ? -4.861 -8.904 1.835 1.00 94.12 84 VAL A CA 1
ATOM 618 C C . VAL A 1 84 ? -6.198 -8.447 1.264 1.00 94.12 84 VAL A C 1
ATOM 620 O O . VAL A 1 84 ? -6.260 -7.604 0.362 1.00 94.12 84 VAL A O 1
ATOM 623 N N . SER A 1 85 ? -7.281 -9.030 1.772 1.00 92.38 85 SER A N 1
ATOM 624 C CA . SER A 1 85 ? -8.635 -8.567 1.473 1.00 92.38 85 SER A CA 1
ATOM 625 C C . SER A 1 85 ? -8.940 -7.330 2.306 1.00 92.38 85 SER A C 1
ATOM 627 O O . SER A 1 85 ? -8.941 -7.393 3.533 1.00 92.38 85 SER A O 1
ATOM 629 N N . THR A 1 86 ? -9.227 -6.218 1.637 1.00 91.50 86 THR A N 1
ATOM 630 C CA . THR A 1 86 ? -9.642 -4.958 2.268 1.00 91.50 86 THR A CA 1
ATOM 631 C C . THR A 1 86 ? -11.054 -4.576 1.819 1.00 91.50 86 THR A C 1
ATOM 633 O O . THR A 1 86 ? -11.546 -5.133 0.832 1.00 91.50 86 THR A O 1
ATOM 636 N N . PRO A 1 87 ? -11.705 -3.597 2.471 1.00 90.88 87 PRO A N 1
ATOM 637 C CA . PRO A 1 87 ? -13.002 -3.079 2.024 1.00 90.88 87 PRO A CA 1
ATOM 638 C C . PRO A 1 87 ? -13.004 -2.502 0.596 1.00 90.88 87 PRO A C 1
ATOM 640 O O . PRO A 1 87 ? -14.056 -2.406 -0.025 1.00 90.88 87 PRO A O 1
ATOM 643 N N . TRP A 1 88 ? -11.835 -2.141 0.056 1.00 90.06 88 TRP A N 1
ATOM 644 C CA . TRP A 1 88 ? -11.669 -1.612 -1.305 1.00 90.06 88 TRP A CA 1
ATOM 645 C C . TRP A 1 88 ? -11.280 -2.684 -2.335 1.00 90.06 88 TRP A C 1
ATOM 647 O O . TRP A 1 88 ? -10.935 -2.363 -3.474 1.00 90.06 88 TRP A O 1
ATOM 657 N N . GLY A 1 89 ? -11.284 -3.955 -1.925 1.00 91.19 89 GLY A N 1
ATOM 658 C CA . GLY A 1 89 ? -10.851 -5.099 -2.719 1.00 91.19 89 GLY A CA 1
ATOM 659 C C . GLY A 1 89 ? -9.494 -5.658 -2.285 1.00 91.19 89 GLY A C 1
ATOM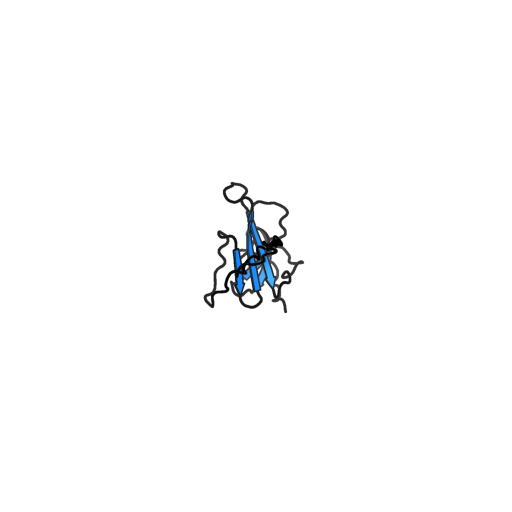 660 O O . GLY A 1 89 ? -9.008 -5.417 -1.176 1.00 91.19 89 GLY A O 1
ATOM 661 N N . LYS A 1 90 ? -8.880 -6.460 -3.160 1.00 92.88 90 LYS A N 1
ATOM 662 C CA . LYS A 1 90 ? -7.576 -7.082 -2.897 1.00 92.88 90 LYS A CA 1
ATOM 663 C C . LYS A 1 90 ? -6.455 -6.065 -3.066 1.00 92.88 90 LYS A C 1
ATOM 665 O O . LYS A 1 90 ? -6.343 -5.449 -4.125 1.00 92.88 90 LYS A O 1
ATOM 670 N N . LEU A 1 91 ? -5.599 -5.949 -2.057 1.00 93.50 91 LEU A N 1
ATOM 671 C CA . LEU A 1 91 ? -4.359 -5.186 -2.141 1.00 93.50 91 LEU A CA 1
ATOM 672 C C . LEU A 1 91 ? -3.168 -6.131 -2.076 1.00 93.50 91 LEU A C 1
ATOM 674 O O . LEU A 1 91 ? -3.061 -6.923 -1.149 1.00 93.50 91 LEU A O 1
ATOM 678 N N . TYR A 1 92 ? -2.275 -6.013 -3.051 1.00 94.50 92 TYR A N 1
ATOM 679 C CA . TYR A 1 92 ? -1.041 -6.765 -3.203 1.00 94.50 92 TYR A CA 1
ATOM 680 C C . TYR A 1 92 ? 0.138 -5.927 -2.720 1.00 94.50 92 TYR A C 1
ATOM 682 O O . TYR A 1 92 ? 0.296 -4.770 -3.114 1.00 94.50 92 TYR A O 1
ATOM 690 N N . TYR A 1 93 ? 1.003 -6.510 -1.908 1.00 94.00 93 TYR A N 1
ATOM 691 C CA . TYR A 1 93 ? 2.236 -5.883 -1.477 1.00 94.00 93 TYR A CA 1
ATOM 692 C C . TYR A 1 93 ? 3.299 -6.002 -2.571 1.00 94.00 93 TYR A C 1
ATOM 694 O O . TYR A 1 93 ? 3.682 -7.091 -2.977 1.00 94.00 93 TYR A O 1
ATOM 702 N N . MET A 1 94 ? 3.811 -4.887 -3.085 1.00 91.62 94 MET A N 1
ATOM 703 C CA . MET A 1 94 ? 4.806 -4.879 -4.166 1.00 91.62 94 MET A CA 1
ATOM 704 C C . MET A 1 94 ? 6.251 -4.687 -3.693 1.00 91.62 94 MET A C 1
ATOM 706 O O . MET A 1 94 ? 7.164 -4.649 -4.526 1.00 91.62 94 MET A O 1
ATOM 710 N N . GLY A 1 95 ? 6.474 -4.628 -2.379 1.00 87.88 95 GLY A N 1
ATOM 711 C CA . GLY A 1 95 ? 7.787 -4.414 -1.776 1.00 87.88 95 GLY A CA 1
ATOM 712 C C . GLY A 1 95 ? 8.031 -2.973 -1.326 1.00 87.88 95 GLY A C 1
ATOM 713 O O . GLY A 1 95 ? 7.224 -2.068 -1.557 1.00 87.88 95 GLY A O 1
ATOM 714 N N . GLN A 1 96 ? 9.172 -2.780 -0.666 1.00 76.06 96 GLN A N 1
ATOM 715 C CA . GLN A 1 96 ? 9.586 -1.503 -0.089 1.00 76.06 96 GLN A CA 1
ATOM 716 C C . GLN A 1 96 ? 10.068 -0.488 -1.136 1.00 76.06 96 GLN A C 1
ATOM 718 O O . GLN A 1 96 ? 10.577 -0.834 -2.205 1.00 76.06 96 GLN A O 1
ATOM 723 N N . VAL A 1 97 ? 9.960 0.791 -0.768 1.00 69.38 97 VAL A N 1
ATOM 724 C CA . VAL A 1 97 ? 10.362 1.954 -1.569 1.00 69.38 97 VAL A CA 1
ATOM 725 C C . VAL A 1 97 ? 11.886 2.124 -1.531 1.00 69.38 97 VAL A C 1
ATOM 727 O O . VAL A 1 97 ? 12.406 2.992 -0.839 1.00 69.38 97 VAL A O 1
ATOM 730 N N . ASN A 1 98 ? 12.628 1.299 -2.273 1.00 72.81 98 ASN A N 1
ATOM 731 C CA . ASN A 1 98 ? 14.071 1.527 -2.471 1.00 72.81 98 ASN A CA 1
ATOM 732 C C . ASN A 1 98 ? 14.363 2.467 -3.649 1.00 72.81 98 ASN A C 1
ATOM 734 O O . ASN A 1 98 ? 15.491 2.923 -3.817 1.00 72.81 98 ASN A O 1
ATOM 738 N N . VAL A 1 99 ? 13.354 2.757 -4.473 1.00 79.38 99 VAL A N 1
ATOM 739 C CA . VAL A 1 99 ? 13.459 3.683 -5.602 1.00 79.38 99 VAL A CA 1
ATOM 740 C C . VAL A 1 99 ? 12.257 4.629 -5.627 1.00 79.38 99 VAL A C 1
ATOM 742 O O . VAL A 1 99 ? 11.140 4.200 -5.341 1.00 79.38 99 VAL A O 1
ATOM 745 N N . PRO A 1 100 ? 12.452 5.910 -5.982 1.00 74.62 100 PRO A N 1
ATOM 746 C CA . PRO A 1 100 ? 11.384 6.905 -5.970 1.00 74.62 100 PRO A CA 1
ATOM 747 C C . PRO A 1 100 ? 10.432 6.823 -7.173 1.00 74.62 100 PRO A C 1
ATOM 749 O O . PRO A 1 100 ? 9.450 7.554 -7.191 1.00 74.62 100 PRO A O 1
ATOM 752 N N . TRP A 1 101 ? 10.692 5.975 -8.173 1.00 81.88 101 TRP A N 1
ATOM 753 C CA . TRP A 1 101 ? 9.855 5.832 -9.373 1.00 81.88 101 TRP A CA 1
ATOM 754 C C . TRP A 1 101 ? 9.097 4.502 -9.392 1.00 81.88 101 TRP A C 1
ATOM 756 O O . TRP A 1 101 ? 9.584 3.494 -8.880 1.00 81.88 101 TRP A O 1
ATOM 766 N N . GLY A 1 102 ? 7.940 4.469 -10.056 1.00 86.81 102 GLY A N 1
ATOM 767 C CA . GLY A 1 102 ? 7.115 3.261 -10.187 1.00 86.81 102 GLY A CA 1
ATOM 768 C C . GLY A 1 102 ? 6.151 3.039 -9.018 1.00 86.81 102 GLY A C 1
ATOM 769 O O . GLY A 1 102 ? 5.921 3.937 -8.217 1.00 86.81 102 GLY A O 1
ATOM 770 N N . ARG A 1 103 ? 5.540 1.852 -8.951 1.00 90.00 103 ARG A N 1
ATOM 771 C CA . ARG A 1 103 ? 4.527 1.507 -7.943 1.00 90.00 103 ARG A CA 1
ATOM 772 C C . ARG A 1 103 ? 5.131 0.666 -6.813 1.00 90.00 103 ARG A C 1
ATOM 774 O O . ARG A 1 1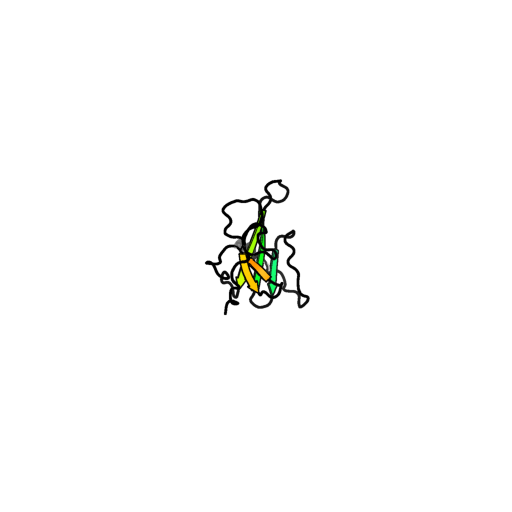03 ? 5.758 -0.351 -7.105 1.00 90.00 103 ARG A O 1
ATOM 781 N N . HIS A 1 104 ? 4.880 1.046 -5.558 1.00 91.81 104 HIS A N 1
ATOM 782 C CA . HIS A 1 104 ? 5.445 0.414 -4.353 1.00 91.81 104 HIS A CA 1
ATOM 783 C C . HIS A 1 104 ? 4.445 0.285 -3.200 1.00 91.81 104 HIS A C 1
ATOM 785 O O . HIS A 1 104 ? 3.446 1.002 -3.148 1.00 91.81 104 HIS A O 1
ATOM 791 N N . GLY A 1 105 ? 4.753 -0.585 -2.235 1.00 92.56 105 GLY A N 1
ATOM 792 C CA . GLY A 1 105 ? 3.877 -0.854 -1.096 1.00 92.56 105 GLY A CA 1
ATOM 793 C C . GLY A 1 105 ? 2.612 -1.612 -1.502 1.00 92.56 105 GLY A C 1
ATOM 794 O O . GLY A 1 105 ? 2.652 -2.450 -2.399 1.00 92.56 105 GLY A O 1
ATOM 795 N N . TRP A 1 106 ? 1.497 -1.332 -0.834 1.00 93.94 106 TRP A N 1
ATOM 796 C CA . TRP A 1 106 ? 0.210 -2.001 -1.034 1.00 93.94 106 TRP A CA 1
ATOM 797 C C . TRP A 1 106 ? -0.548 -1.429 -2.221 1.00 93.94 106 TRP A C 1
ATOM 799 O O . TRP A 1 106 ? -0.816 -0.230 -2.234 1.00 93.94 106 TRP A O 1
ATOM 809 N N . MET A 1 107 ? -0.933 -2.252 -3.198 1.00 94.25 107 MET A N 1
ATOM 810 C CA . MET A 1 107 ? -1.590 -1.791 -4.426 1.00 94.25 107 MET A CA 1
ATOM 811 C C . MET A 1 107 ? -2.685 -2.716 -4.948 1.00 94.25 107 MET A C 1
ATOM 813 O O . MET A 1 107 ? -2.604 -3.921 -4.764 1.00 94.25 107 MET A O 1
ATOM 817 N N . PRO A 1 108 ? -3.690 -2.177 -5.658 1.00 92.19 108 PRO A N 1
ATOM 818 C CA . PRO A 1 108 ? -4.830 -2.950 -6.156 1.00 92.19 108 PRO A CA 1
ATOM 819 C C . PRO A 1 108 ? -4.478 -3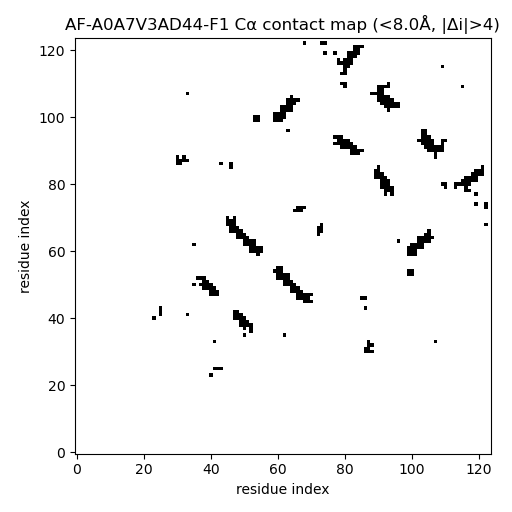.944 -7.270 1.00 92.19 108 PRO A C 1
ATOM 821 O O . PRO A 1 108 ? -5.277 -4.818 -7.598 1.00 92.19 108 PRO A O 1
ATOM 824 N N . GLU A 1 109 ? -3.294 -3.820 -7.871 1.00 91.19 109 GLU A N 1
ATOM 825 C CA . GLU A 1 109 ? -2.826 -4.703 -8.938 1.00 91.19 109 GLU A CA 1
ATOM 826 C C . GLU A 1 109 ? -1.529 -5.409 -8.524 1.00 91.19 109 GLU A C 1
ATOM 828 O O . GLU A 1 109 ? -0.630 -4.752 -7.988 1.00 91.19 109 GLU A O 1
ATOM 833 N N . PRO A 1 110 ? -1.385 -6.714 -8.819 1.00 91.75 110 PRO A N 1
ATOM 834 C CA . PRO A 1 110 ? -0.154 -7.438 -8.557 1.00 91.75 110 PRO A CA 1
ATOM 835 C C . PRO A 1 110 ? 0.949 -7.033 -9.538 1.00 91.75 110 PRO A C 1
ATOM 837 O O . PRO A 1 110 ? 0.720 -6.545 -10.653 1.00 91.75 110 PRO A O 1
ATOM 840 N N . LYS A 1 111 ? 2.191 -7.333 -9.168 1.00 89.00 111 LYS A N 1
ATOM 841 C CA . LYS A 1 111 ? 3.341 -7.186 -10.055 1.00 89.00 111 LYS A CA 1
ATOM 842 C C . LYS A 1 111 ? 3.305 -8.274 -11.131 1.00 89.00 111 LYS A C 1
ATOM 844 O O . LYS A 1 111 ? 3.613 -9.429 -10.855 1.00 89.00 111 LYS A O 1
ATOM 849 N N . LYS A 1 112 ? 3.003 -7.882 -12.375 1.00 86.69 112 LYS A N 1
ATOM 850 C CA . LYS A 1 112 ? 2.802 -8.778 -13.539 1.00 86.69 112 LYS A CA 1
ATOM 851 C C . LYS A 1 112 ? 3.937 -9.779 -13.811 1.00 86.69 112 LYS A C 1
ATOM 853 O O . LYS A 1 112 ? 3.680 -10.866 -14.306 1.00 86.69 112 LYS A O 1
ATOM 858 N N . ASN A 1 113 ? 5.183 -9.425 -13.489 1.00 86.94 113 ASN A N 1
ATOM 859 C CA . ASN A 1 113 ? 6.366 -10.256 -13.770 1.00 86.94 113 ASN A CA 1
ATOM 860 C C . ASN A 1 113 ? 6.761 -11.171 -12.596 1.00 86.94 113 ASN A C 1
ATOM 862 O O . ASN A 1 113 ? 7.896 -11.643 -12.526 1.00 86.94 113 ASN A O 1
ATOM 866 N N . ARG A 1 114 ? 5.874 -11.356 -11.619 1.00 86.06 114 ARG A N 1
ATOM 867 C CA . ARG A 1 114 ? 6.090 -12.208 -10.449 1.00 86.06 114 ARG A CA 1
ATOM 868 C C . ARG A 1 114 ? 4.858 -13.097 -10.252 1.00 86.06 114 ARG A C 1
ATOM 870 O O . ARG A 1 114 ? 3.759 -12.654 -10.583 1.00 86.06 114 ARG A O 1
ATOM 877 N N . PRO A 1 115 ? 5.026 -14.324 -9.729 1.00 88.50 115 PRO A N 1
ATOM 878 C CA . PRO A 1 115 ? 3.885 -15.151 -9.354 1.00 88.50 115 PRO A CA 1
ATOM 879 C C . PRO A 1 115 ? 3.040 -14.436 -8.295 1.00 88.50 115 PRO A C 1
ATOM 881 O O . PRO A 1 115 ? 3.545 -13.570 -7.578 1.00 88.50 115 PRO A O 1
ATOM 884 N N . GLU A 1 116 ? 1.757 -14.775 -8.221 1.00 88.50 116 GLU A N 1
ATOM 885 C CA . GLU A 1 116 ? 0.905 -14.333 -7.117 1.00 88.50 116 GLU A CA 1
ATOM 886 C C . GLU A 1 116 ? 1.458 -14.883 -5.795 1.00 88.50 116 GLU A C 1
ATOM 888 O O . GLU A 1 116 ? 1.936 -16.020 -5.742 1.00 88.50 116 GLU A O 1
ATOM 893 N N . GLY A 1 117 ? 1.464 -14.043 -4.760 1.00 89.75 117 GLY A N 1
ATOM 894 C CA . GLY A 1 117 ? 1.935 -14.414 -3.434 1.00 89.75 117 GLY A CA 1
ATOM 895 C C . GLY A 1 117 ? 0.855 -15.111 -2.614 1.00 89.75 117 GLY A C 1
ATOM 896 O O . GLY A 1 117 ? -0.167 -15.576 -3.124 1.00 89.75 117 GLY A O 1
ATOM 897 N N . ARG A 1 118 ? 1.093 -15.195 -1.309 1.00 93.00 118 ARG A N 1
ATOM 898 C CA . ARG A 1 118 ? 0.162 -15.775 -0.344 1.00 93.00 118 ARG A CA 1
ATOM 899 C C . ARG A 1 118 ? -0.949 -14.778 0.001 1.00 93.00 118 ARG A C 1
ATOM 901 O O . ARG A 1 118 ? -0.715 -13.578 0.119 1.00 93.00 118 ARG A O 1
ATOM 9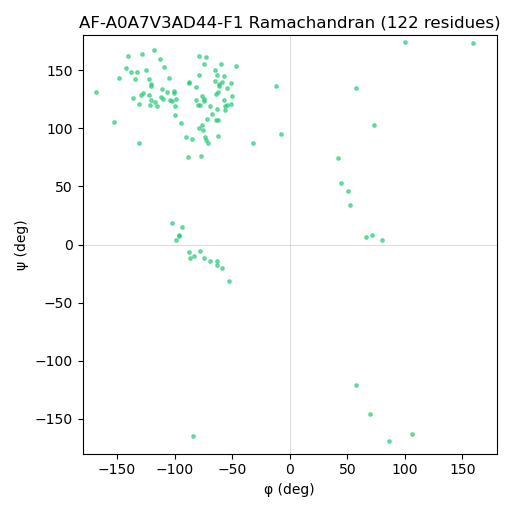08 N N . GLN A 1 119 ? -2.148 -15.302 0.248 1.00 93.56 119 GLN A N 1
ATOM 909 C CA . GLN A 1 119 ? -3.194 -14.552 0.935 1.00 93.56 119 GLN A CA 1
ATOM 910 C C . GLN A 1 119 ? -2.822 -14.350 2.408 1.00 93.56 119 GLN A C 1
ATOM 912 O O . GLN A 1 119 ? -2.677 -15.317 3.156 1.00 93.56 119 GLN A O 1
ATOM 917 N N . LEU A 1 120 ? -2.702 -13.097 2.818 1.00 91.88 120 LEU A N 1
ATOM 918 C CA . LEU A 1 120 ? -2.494 -12.688 4.194 1.00 91.88 120 LEU A CA 1
ATOM 919 C C . LEU A 1 120 ? -3.844 -12.531 4.891 1.00 91.88 120 LEU A C 1
ATOM 921 O O . LEU A 1 120 ? -4.812 -12.021 4.316 1.00 91.88 120 LEU A O 1
ATOM 925 N N . ASP A 1 121 ? -3.900 -12.977 6.141 1.00 90.31 121 ASP A N 1
ATOM 926 C CA . ASP A 1 121 ? -5.083 -12.809 6.972 1.00 90.31 121 ASP A CA 1
ATOM 927 C C . ASP A 1 121 ? -5.337 -11.326 7.245 1.00 90.31 121 ASP A C 1
ATOM 929 O O . ASP A 1 121 ? -4.410 -10.515 7.308 1.00 90.31 121 ASP A O 1
ATOM 933 N N . ALA A 1 122 ? -6.602 -10.957 7.433 1.00 82.06 122 ALA A N 1
ATOM 934 C CA . ALA A 1 122 ? -6.902 -9.615 7.903 1.00 82.06 122 ALA A CA 1
ATOM 935 C C . ALA A 1 122 ? -6.272 -9.404 9.301 1.00 82.06 122 ALA A C 1
ATOM 937 O O . ALA A 1 122 ? -6.357 -10.307 10.143 1.00 82.06 122 ALA A O 1
ATOM 938 N N . PRO A 1 123 ? -5.643 -8.243 9.555 1.00 80.31 123 PRO A N 1
ATOM 939 C CA . PRO A 1 123 ? -5.198 -7.860 10.892 1.00 80.31 123 PRO A CA 1
ATOM 940 C C . PRO A 1 123 ? -6.393 -7.852 11.862 1.00 80.31 123 PRO A C 1
ATOM 942 O O . PRO A 1 123 ? -7.523 -7.567 11.455 1.00 80.31 123 PRO A O 1
ATOM 945 N N . LYS A 1 124 ? -6.145 -8.231 13.120 1.00 73.94 124 LYS A N 1
ATOM 946 C CA . LYS A 1 124 ? -7.152 -8.366 14.185 1.00 73.94 124 LYS A CA 1
ATOM 947 C C . LYS A 1 124 ? -6.951 -7.319 15.263 1.00 73.94 124 LYS A C 1
ATOM 949 O O . LYS A 1 124 ? -5.773 -7.025 15.546 1.00 73.94 124 LYS A O 1
#